Protein AF-A0A0R0DXJ7-F1 (afdb_monomer_lite)

Structure (mmCIF, N/CA/C/O backbone):
data_AF-A0A0R0DXJ7-F1
#
_entry.id   AF-A0A0R0DXJ7-F1
#
loop_
_atom_site.group_PDB
_atom_site.id
_atom_site.type_symbol
_atom_site.label_atom_id
_atom_site.label_alt_id
_atom_site.label_comp_id
_atom_site.label_asym_id
_atom_site.label_entity_id
_atom_site.label_seq_id
_atom_site.pdbx_PDB_ins_code
_atom_site.Cartn_x
_atom_site.Cartn_y
_atom_site.Cartn_z
_atom_site.occupancy
_atom_site.B_iso_or_equiv
_atom_site.auth_seq_id
_atom_site.auth_comp_id
_atom_site.auth_asym_id
_atom_site.auth_atom_id
_atom_site.pdbx_PDB_model_num
ATOM 1 N N . MET A 1 1 ? -21.640 -1.098 2.426 1.00 61.00 1 MET A N 1
ATOM 2 C CA . MET A 1 1 ? -21.192 -2.309 3.149 1.00 61.00 1 MET A CA 1
ATOM 3 C C . MET A 1 1 ? -19.872 -1.947 3.803 1.00 61.00 1 MET A C 1
ATOM 5 O O . MET A 1 1 ? -19.169 -1.134 3.226 1.00 61.00 1 MET A O 1
ATOM 9 N N . GLN A 1 2 ? -19.608 -2.404 5.026 1.00 69.06 2 GLN A N 1
ATOM 10 C CA . GLN A 1 2 ? -18.339 -2.128 5.708 1.00 69.06 2 GLN A CA 1
ATOM 11 C C . GLN A 1 2 ? -17.360 -3.253 5.381 1.00 69.06 2 GLN A C 1
ATOM 13 O O . GLN A 1 2 ? -17.727 -4.419 5.526 1.00 69.06 2 GLN A O 1
ATOM 18 N N . ASP A 1 3 ? -16.153 -2.898 4.949 1.00 81.12 3 ASP A N 1
ATOM 19 C CA . ASP A 1 3 ? -15.062 -3.850 4.759 1.00 81.12 3 ASP A CA 1
ATOM 20 C C . ASP A 1 3 ? -14.463 -4.188 6.128 1.00 81.12 3 ASP A C 1
ATOM 22 O O . ASP A 1 3 ? -13.996 -3.303 6.848 1.00 81.12 3 ASP A O 1
ATOM 26 N N . ASN A 1 4 ? -14.507 -5.463 6.517 1.00 90.81 4 ASN A N 1
ATOM 27 C CA . ASN A 1 4 ? -13.917 -5.907 7.778 1.00 90.81 4 ASN A CA 1
ATOM 28 C C . ASN A 1 4 ? -12.501 -6.422 7.529 1.00 90.81 4 ASN A C 1
ATOM 30 O O . ASN A 1 4 ? -12.321 -7.398 6.803 1.00 90.81 4 ASN A O 1
ATOM 34 N N . ILE A 1 5 ? -11.505 -5.801 8.161 1.00 93.12 5 ILE A N 1
ATOM 35 C CA . ILE A 1 5 ? -10.123 -6.290 8.146 1.00 93.12 5 ILE A CA 1
ATOM 36 C C . ILE A 1 5 ? -10.032 -7.528 9.044 1.00 93.12 5 ILE A C 1
ATOM 38 O O . ILE A 1 5 ? -10.264 -7.448 10.249 1.00 93.12 5 ILE A O 1
ATOM 42 N N . ILE A 1 6 ? -9.671 -8.669 8.458 1.00 95.06 6 ILE A N 1
ATOM 43 C CA . ILE A 1 6 ? -9.474 -9.936 9.176 1.00 95.06 6 ILE A CA 1
ATOM 44 C C . ILE A 1 6 ? -8.008 -10.108 9.580 1.00 95.06 6 ILE A C 1
ATOM 46 O O . ILE A 1 6 ? -7.716 -10.617 10.660 1.00 95.06 6 ILE A O 1
ATOM 50 N N . GLN A 1 7 ? -7.082 -9.716 8.703 1.00 95.62 7 GLN A N 1
ATOM 51 C CA . GLN A 1 7 ? -5.650 -9.931 8.895 1.00 95.62 7 GLN A CA 1
ATOM 52 C C . GLN A 1 7 ? -4.842 -8.789 8.283 1.00 95.62 7 GLN A C 1
ATOM 54 O O . GLN A 1 7 ? -5.202 -8.277 7.227 1.00 95.62 7 GLN A O 1
ATOM 59 N N . ILE A 1 8 ? -3.727 -8.450 8.930 1.00 96.81 8 ILE A N 1
ATOM 60 C CA . ILE A 1 8 ? -2.705 -7.541 8.411 1.00 96.81 8 ILE A CA 1
ATOM 61 C C . ILE A 1 8 ? -1.442 -8.349 8.103 1.00 96.81 8 ILE A C 1
ATOM 63 O O . ILE A 1 8 ? -1.029 -9.188 8.906 1.00 96.81 8 ILE A O 1
ATOM 67 N N . MET A 1 9 ? -0.844 -8.103 6.942 1.00 97.56 9 MET A N 1
ATOM 68 C CA . MET A 1 9 ? 0.380 -8.739 6.458 1.00 97.56 9 MET A CA 1
ATOM 69 C C . MET A 1 9 ? 1.429 -7.665 6.137 1.00 97.56 9 MET A C 1
ATOM 71 O O . MET A 1 9 ? 1.061 -6.569 5.704 1.00 97.56 9 MET A O 1
ATOM 75 N N . PRO A 1 10 ? 2.725 -7.946 6.352 1.00 97.25 10 PRO A N 1
ATOM 76 C CA . PRO A 1 10 ? 3.792 -7.026 5.970 1.00 97.25 10 PRO A CA 1
ATOM 77 C C . PRO A 1 10 ? 3.822 -6.828 4.447 1.00 97.25 10 PRO A C 1
ATOM 79 O O . PRO A 1 10 ? 3.521 -7.757 3.702 1.00 97.25 10 PRO A O 1
ATOM 82 N N . ALA A 1 11 ? 4.206 -5.629 4.010 1.00 97.12 11 ALA A N 1
ATOM 83 C CA . ALA A 1 11 ? 4.279 -5.238 2.598 1.00 97.12 11 ALA A CA 1
ATOM 84 C C . ALA A 1 11 ? 5.635 -4.602 2.236 1.00 97.12 11 ALA A C 1
ATOM 86 O O . ALA A 1 11 ? 5.728 -3.778 1.336 1.00 97.12 11 ALA A O 1
ATOM 87 N N . ALA A 1 12 ? 6.698 -4.954 2.967 1.00 96.12 12 ALA A N 1
ATOM 88 C CA . ALA A 1 12 ? 8.034 -4.445 2.674 1.00 96.12 12 ALA A CA 1
ATOM 89 C C . ALA A 1 12 ? 8.439 -4.806 1.235 1.00 96.12 12 ALA A C 1
ATOM 91 O O . ALA A 1 12 ? 8.279 -5.958 0.834 1.00 96.12 12 ALA A O 1
ATOM 92 N N . GLY A 1 13 ? 8.952 -3.823 0.493 1.00 96.19 13 GLY A N 1
ATOM 93 C CA . GLY A 1 13 ? 9.317 -3.985 -0.917 1.00 96.19 13 GLY A CA 1
ATOM 94 C C . GLY A 1 13 ? 8.147 -3.884 -1.897 1.00 96.19 13 GLY A C 1
ATOM 95 O O . GLY A 1 13 ? 8.338 -4.188 -3.063 1.00 96.19 13 GLY A O 1
ATOM 96 N N . TRP A 1 14 ? 6.955 -3.471 -1.457 1.00 98.12 14 TRP A N 1
ATOM 97 C CA . TRP A 1 14 ? 5.808 -3.236 -2.338 1.00 98.12 14 TRP A CA 1
ATOM 98 C C . TRP A 1 14 ? 5.458 -1.752 -2.414 1.00 98.12 14 TRP A C 1
ATOM 100 O O . TRP A 1 14 ? 5.498 -1.036 -1.407 1.00 98.12 14 TRP A O 1
ATOM 110 N N . VAL A 1 15 ? 5.040 -1.315 -3.598 1.00 97.62 15 VAL A N 1
ATOM 111 C CA . VAL A 1 15 ? 4.574 0.046 -3.878 1.00 97.62 15 VAL A CA 1
ATOM 112 C C . VAL A 1 15 ? 3.186 0.031 -4.511 1.00 97.62 15 VAL A C 1
ATOM 114 O O . VAL A 1 15 ? 2.812 -0.900 -5.223 1.00 97.62 15 VAL A O 1
ATOM 117 N N . ALA A 1 16 ? 2.399 1.060 -4.216 1.00 97.62 16 ALA A N 1
ATOM 118 C CA . ALA A 1 16 ? 1.208 1.415 -4.968 1.00 97.62 16 ALA A CA 1
ATOM 119 C C . ALA A 1 16 ? 1.597 2.476 -6.002 1.00 97.62 16 ALA A C 1
ATOM 121 O O . ALA A 1 16 ? 2.236 3.464 -5.648 1.00 97.62 16 ALA A O 1
ATOM 122 N N . VAL A 1 17 ? 1.218 2.250 -7.253 1.00 96.88 17 VAL A N 1
ATOM 123 C CA . VAL A 1 17 ? 1.507 3.120 -8.394 1.00 96.88 17 VAL A CA 1
ATOM 124 C C . VAL A 1 17 ? 0.286 3.986 -8.677 1.00 96.88 17 VAL A C 1
ATOM 126 O O . VAL A 1 17 ? -0.846 3.483 -8.720 1.00 96.88 17 VAL A O 1
ATOM 129 N N . PHE A 1 18 ? 0.526 5.276 -8.873 1.00 96.38 18 PHE A N 1
ATOM 130 C CA . PHE A 1 18 ? -0.468 6.295 -9.182 1.00 96.38 18 PHE A CA 1
ATOM 131 C C . PHE A 1 18 ? -0.104 7.012 -10.480 1.00 96.38 18 PHE A C 1
ATOM 133 O O . PHE A 1 18 ? 1.072 7.209 -10.750 1.00 96.38 18 PHE A O 1
ATOM 140 N N . ASP A 1 19 ? -1.106 7.412 -11.260 1.00 95.62 19 ASP A N 1
ATOM 141 C CA . ASP A 1 19 ? -0.918 8.251 -12.452 1.00 95.62 19 ASP A CA 1
ATOM 142 C C . ASP A 1 19 ? -1.100 9.731 -12.082 1.00 95.62 19 ASP A C 1
ATOM 144 O O . ASP A 1 19 ? -2.186 10.179 -11.700 1.00 95.62 19 ASP A O 1
ATOM 148 N N . GLU A 1 20 ? -0.031 10.509 -12.162 1.00 91.56 20 GLU A N 1
ATOM 149 C CA . GLU A 1 20 ? -0.048 11.941 -11.891 1.00 91.56 20 GLU A CA 1
ATOM 150 C C . GLU A 1 20 ? 0.252 12.708 -13.182 1.00 91.56 20 GLU A C 1
ATOM 152 O O . GLU A 1 20 ? 1.393 13.007 -13.505 1.00 91.56 20 GLU A O 1
ATOM 157 N N . ASP A 1 21 ? -0.809 13.045 -13.924 1.00 89.12 21 ASP A N 1
ATOM 158 C CA . ASP A 1 21 ? -0.723 13.826 -15.172 1.00 89.12 21 ASP A CA 1
ATOM 159 C C . ASP A 1 21 ? 0.076 13.111 -16.287 1.00 89.12 21 ASP A C 1
ATOM 161 O O . ASP A 1 21 ? 0.726 13.746 -17.117 1.00 89.12 21 ASP A O 1
ATOM 165 N N . GLY A 1 22 ? -0.020 11.777 -16.342 1.00 88.06 22 GLY A N 1
ATOM 166 C CA . GLY A 1 22 ? 0.662 10.936 -17.330 1.00 88.06 22 GLY A CA 1
ATOM 167 C C . GLY A 1 22 ? 2.066 10.476 -16.932 1.00 88.06 22 GLY A C 1
ATOM 168 O O . GLY A 1 22 ? 2.728 9.840 -17.749 1.00 88.06 22 GLY A O 1
ATOM 169 N N . GLU A 1 23 ? 2.506 10.781 -15.709 1.00 89.50 23 GLU A N 1
ATOM 170 C CA . GLU A 1 23 ? 3.715 10.229 -15.095 1.00 89.50 23 GLU A CA 1
ATOM 171 C C . GLU A 1 23 ? 3.329 9.264 -13.965 1.00 89.50 23 GLU A C 1
ATOM 173 O O . GLU A 1 23 ? 2.455 9.567 -13.145 1.00 89.50 23 GLU A O 1
ATOM 178 N N . GLU A 1 24 ? 3.948 8.082 -13.933 1.00 94.19 24 GLU A N 1
ATOM 179 C CA . GLU A 1 24 ? 3.689 7.096 -12.886 1.00 94.19 24 GLU A CA 1
ATOM 180 C C . GLU A 1 24 ? 4.522 7.406 -11.635 1.00 94.19 24 GLU A C 1
ATOM 182 O O . GLU A 1 24 ? 5.733 7.586 -11.691 1.00 94.19 24 GLU A O 1
ATOM 187 N N . SER A 1 25 ? 3.866 7.447 -10.479 1.00 93.38 25 SER A N 1
ATOM 188 C CA . SER A 1 25 ? 4.464 7.775 -9.185 1.00 93.38 25 SER A CA 1
ATOM 189 C C . SER A 1 25 ? 4.228 6.633 -8.202 1.00 93.38 25 SER A C 1
ATOM 191 O O . SER A 1 25 ? 3.096 6.171 -8.011 1.00 93.38 25 SER A O 1
ATOM 193 N N . ALA A 1 26 ? 5.299 6.147 -7.572 1.00 94.88 26 ALA A N 1
ATOM 194 C CA . ALA A 1 26 ? 5.245 5.034 -6.632 1.00 94.88 26 ALA A CA 1
ATOM 195 C C . ALA A 1 26 ? 5.226 5.501 -5.170 1.00 94.88 26 ALA A C 1
ATOM 197 O O . ALA A 1 26 ? 6.082 6.257 -4.707 1.00 94.88 26 ALA A O 1
ATOM 198 N N . GLN A 1 27 ? 4.286 4.963 -4.390 1.00 96.12 27 GLN A N 1
ATOM 199 C CA . GLN A 1 27 ? 4.199 5.174 -2.949 1.00 96.12 27 GLN A CA 1
ATOM 200 C C . GLN A 1 27 ? 4.310 3.853 -2.184 1.00 96.12 27 GLN A C 1
ATOM 202 O O . GLN A 1 27 ? 3.600 2.888 -2.462 1.00 96.12 27 GLN A O 1
ATOM 207 N N . GLY A 1 28 ? 5.166 3.815 -1.162 1.00 97.06 28 GLY A N 1
ATOM 208 C CA . GLY A 1 28 ? 5.383 2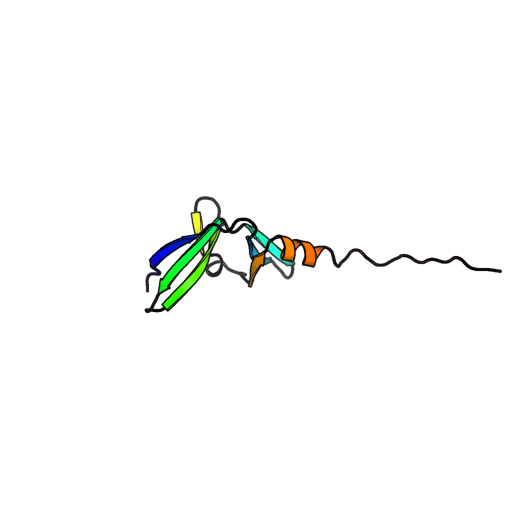.616 -0.350 1.00 97.06 28 GLY A CA 1
ATOM 209 C C . GLY A 1 28 ? 4.113 2.094 0.334 1.00 97.06 28 GLY A C 1
ATOM 210 O O . GLY A 1 28 ? 3.422 2.827 1.050 1.00 97.06 28 GLY A O 1
ATOM 211 N N . VAL A 1 29 ? 3.840 0.797 0.169 1.00 98.06 29 VAL A N 1
ATOM 212 C CA . VAL A 1 29 ? 2.747 0.107 0.864 1.00 98.06 29 VAL A CA 1
ATOM 213 C C . VAL A 1 29 ? 3.168 -0.178 2.303 1.00 98.06 29 VAL A C 1
ATOM 215 O O . VAL A 1 29 ? 4.178 -0.824 2.573 1.00 98.06 29 VAL A O 1
ATOM 218 N N . VAL A 1 30 ? 2.362 0.280 3.259 1.00 97.31 30 VAL A N 1
ATOM 219 C CA . VAL A 1 30 ? 2.629 0.082 4.690 1.00 97.31 30 VAL A CA 1
ATOM 220 C C . VAL A 1 30 ? 2.303 -1.353 5.098 1.00 97.31 30 VAL A C 1
ATOM 222 O O . VAL A 1 30 ? 3.056 -1.992 5.836 1.00 97.31 30 VAL A O 1
ATOM 225 N N . CYS A 1 31 ? 1.164 -1.868 4.636 1.00 97.62 31 CYS A N 1
ATOM 226 C CA . CYS A 1 31 ? 0.747 -3.243 4.874 1.00 97.62 31 CYS A CA 1
ATOM 227 C C . CYS A 1 31 ? -0.318 -3.701 3.874 1.00 97.62 31 CYS A C 1
ATOM 229 O O . CYS A 1 31 ? -0.988 -2.898 3.225 1.00 97.62 31 CYS A O 1
ATOM 231 N N . PHE A 1 32 ? -0.510 -5.015 3.800 1.00 97.94 32 PHE A N 1
ATOM 232 C CA . PHE A 1 32 ? -1.649 -5.617 3.124 1.00 97.94 32 PHE A CA 1
ATOM 233 C C . PHE A 1 32 ? -2.720 -5.999 4.141 1.00 97.94 32 PHE A C 1
ATOM 235 O O . PHE A 1 32 ? -2.431 -6.643 5.151 1.00 97.94 32 PHE A O 1
ATOM 242 N N . ALA A 1 33 ? -3.969 -5.661 3.852 1.00 97.12 33 ALA A N 1
ATOM 243 C CA . ALA A 1 33 ? -5.124 -6.067 4.633 1.00 97.12 33 ALA A CA 1
ATOM 244 C C . ALA A 1 33 ? -5.907 -7.149 3.886 1.00 97.12 33 ALA A C 1
ATOM 246 O O . ALA A 1 33 ? -6.368 -6.932 2.767 1.00 97.12 33 ALA A O 1
ATOM 247 N N . LEU A 1 34 ? -6.103 -8.307 4.519 1.00 96.38 34 LEU A N 1
ATOM 248 C CA . LEU A 1 34 ? -7.122 -9.260 4.088 1.00 96.38 34 LEU A CA 1
ATOM 249 C C . LEU A 1 34 ? -8.472 -8.744 4.580 1.00 96.38 34 LEU A C 1
ATOM 251 O O . LEU A 1 34 ? -8.741 -8.771 5.786 1.00 96.38 34 LEU A O 1
ATOM 255 N N . VAL A 1 35 ? -9.309 -8.282 3.661 1.00 95.00 35 VAL A N 1
ATOM 256 C CA . VAL A 1 35 ? -10.642 -7.765 3.968 1.00 95.00 35 VAL A CA 1
ATOM 257 C C . VAL A 1 35 ? -11.714 -8.767 3.571 1.00 95.00 35 VAL A C 1
ATOM 259 O O . VAL A 1 35 ? -11.551 -9.529 2.619 1.00 95.00 35 VAL A O 1
ATOM 262 N N . GLU A 1 36 ? -12.820 -8.773 4.308 1.00 93.19 36 GLU A N 1
ATOM 263 C CA . GLU A 1 36 ? -14.029 -9.507 3.948 1.00 93.19 36 GLU A CA 1
ATOM 264 C C . GLU A 1 36 ? -15.178 -8.541 3.681 1.00 93.19 36 GLU A C 1
ATOM 266 O O . GLU A 1 36 ? -15.583 -7.768 4.555 1.00 93.19 36 GLU A O 1
ATOM 271 N N . SER A 1 37 ? -15.702 -8.612 2.459 1.00 86.19 37 SER A N 1
ATOM 272 C CA . SER A 1 37 ? -16.794 -7.782 1.965 1.00 86.19 37 SER A CA 1
ATOM 273 C C . SER A 1 37 ? -17.747 -8.632 1.137 1.00 86.19 37 SER A C 1
ATOM 275 O O . SER A 1 37 ? -17.326 -9.420 0.293 1.00 86.19 37 SER A O 1
ATOM 277 N N . ALA A 1 38 ? -19.051 -8.532 1.405 1.00 85.50 38 ALA A N 1
ATOM 278 C CA . ALA A 1 38 ? -20.090 -9.284 0.690 1.00 85.50 38 ALA A CA 1
ATOM 279 C C . ALA A 1 38 ? -19.801 -10.803 0.542 1.00 85.50 38 ALA A C 1
ATOM 281 O O . ALA A 1 38 ? -20.042 -11.386 -0.514 1.00 85.50 38 ALA A O 1
ATOM 282 N N . MET A 1 39 ? -19.291 -11.442 1.607 1.00 82.38 39 MET A N 1
ATOM 283 C CA . MET A 1 39 ? -18.887 -12.865 1.650 1.00 82.38 39 MET A CA 1
ATOM 284 C C . MET A 1 39 ? -17.698 -13.237 0.745 1.00 82.38 39 MET A C 1
ATOM 286 O O . MET A 1 39 ? -17.435 -14.421 0.527 1.00 82.38 39 MET A O 1
ATOM 290 N N . LYS A 1 40 ? -16.965 -12.252 0.227 1.00 89.88 40 LYS A N 1
ATOM 291 C CA . LYS A 1 40 ? -15.707 -12.439 -0.496 1.00 89.88 40 LYS A CA 1
ATOM 292 C C . LYS A 1 40 ? -14.548 -11.943 0.347 1.00 89.88 40 LYS A C 1
ATOM 294 O O . LYS A 1 40 ? -14.711 -11.028 1.148 1.00 89.88 40 LYS A O 1
ATOM 299 N N . ARG A 1 41 ? -13.390 -12.567 0.149 1.00 93.19 41 ARG A N 1
ATOM 300 C CA . ARG A 1 41 ? -12.131 -12.149 0.758 1.00 93.19 41 ARG A CA 1
ATOM 301 C C . ARG A 1 41 ? -11.194 -11.660 -0.323 1.00 93.19 41 ARG A C 1
ATOM 303 O O . ARG A 1 41 ? -11.026 -12.347 -1.328 1.00 93.19 41 ARG A O 1
ATOM 310 N N . GLU A 1 42 ? -10.592 -10.509 -0.093 1.00 94.75 42 GLU A N 1
ATOM 311 C CA . GLU A 1 42 ? -9.629 -9.894 -0.999 1.00 94.75 42 GLU A CA 1
ATOM 312 C C . GLU A 1 42 ? -8.485 -9.274 -0.199 1.00 94.75 42 GLU A C 1
ATOM 314 O O . GLU A 1 42 ? -8.642 -8.925 0.973 1.00 94.75 42 GLU A O 1
ATOM 319 N N . VAL A 1 43 ? -7.313 -9.196 -0.819 1.00 95.50 43 VAL A N 1
ATOM 320 C CA . VAL A 1 43 ? -6.139 -8.552 -0.234 1.00 95.50 43 VAL A CA 1
ATOM 321 C C . VAL A 1 43 ? -6.049 -7.152 -0.817 1.00 95.50 43 VAL A C 1
ATOM 323 O O . VAL A 1 43 ? -6.036 -7.004 -2.035 1.00 95.50 43 VAL A O 1
ATOM 326 N N . ARG A 1 44 ? -5.990 -6.138 0.045 1.00 96.81 44 ARG A N 1
ATOM 327 C CA . ARG A 1 44 ? -5.903 -4.729 -0.354 1.00 96.81 44 ARG A CA 1
ATOM 328 C C . ARG A 1 44 ? -4.666 -4.079 0.240 1.00 96.81 44 ARG A C 1
ATOM 330 O O . ARG A 1 44 ? -4.342 -4.312 1.406 1.00 96.81 44 ARG A O 1
ATOM 337 N N . ALA A 1 45 ? -3.980 -3.275 -0.563 1.00 97.69 45 ALA A N 1
ATOM 338 C CA . ALA A 1 45 ? -2.830 -2.499 -0.122 1.00 97.69 45 ALA A CA 1
ATOM 339 C C . ALA A 1 45 ? -3.284 -1.292 0.698 1.00 97.69 45 ALA A C 1
ATOM 341 O O . ALA A 1 45 ? -4.253 -0.615 0.343 1.00 97.69 45 ALA A O 1
ATOM 342 N N . MET A 1 46 ? -2.574 -1.020 1.788 1.00 97.25 46 MET A N 1
ATOM 343 C CA . MET A 1 46 ? -2.775 0.166 2.605 1.00 97.25 46 MET A CA 1
ATOM 344 C C . MET A 1 46 ? -1.542 1.062 2.555 1.00 97.25 46 MET A C 1
ATOM 346 O O . MET A 1 46 ? -0.416 0.593 2.722 1.00 97.25 46 MET A O 1
ATOM 350 N N . ILE A 1 47 ? -1.770 2.356 2.380 1.00 97.38 47 ILE A N 1
ATOM 351 C CA . ILE A 1 47 ? -0.737 3.392 2.295 1.00 97.38 47 ILE A CA 1
ATOM 352 C C . ILE A 1 47 ? -0.970 4.456 3.364 1.00 97.38 47 ILE A C 1
ATOM 354 O O . ILE A 1 47 ? -2.080 4.602 3.886 1.00 97.38 47 ILE A O 1
ATOM 358 N N . ALA A 1 48 ? 0.094 5.174 3.717 1.00 95.69 48 ALA A N 1
ATOM 359 C CA . ALA A 1 48 ? 0.007 6.317 4.613 1.00 95.69 48 ALA A CA 1
ATOM 360 C C . ALA A 1 48 ? -0.330 7.585 3.818 1.00 95.69 48 ALA A C 1
ATOM 362 O O . ALA A 1 48 ? 0.404 7.961 2.910 1.00 95.69 48 ALA A O 1
ATOM 363 N N . ASP A 1 49 ? -1.400 8.266 4.214 1.00 89.75 49 ASP A N 1
ATOM 364 C CA . ASP A 1 49 ? -1.772 9.595 3.733 1.00 89.75 49 ASP A CA 1
ATOM 365 C C . ASP A 1 49 ? -1.729 10.573 4.914 1.00 89.75 49 ASP A C 1
ATOM 367 O O . ASP A 1 49 ? -2.614 10.617 5.779 1.00 89.75 49 ASP A O 1
ATOM 371 N N . GLY A 1 50 ? -0.612 11.293 5.030 1.00 88.38 50 GLY A N 1
ATOM 372 C CA . GLY A 1 50 ? -0.322 12.149 6.178 1.00 88.38 50 GLY A 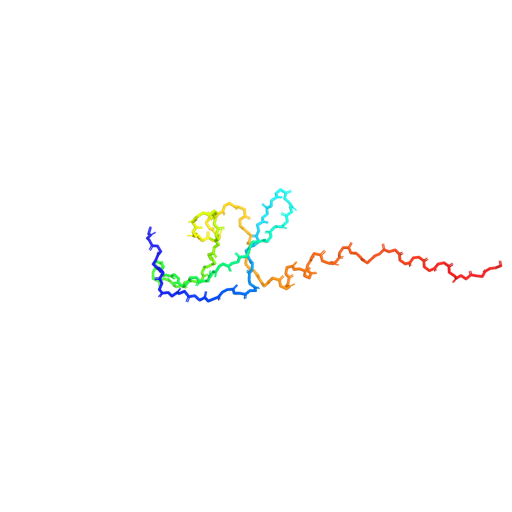CA 1
ATOM 373 C C . GLY A 1 50 ? -0.360 11.386 7.509 1.00 88.38 50 GLY A C 1
ATOM 374 O O . GLY A 1 50 ? 0.537 10.609 7.824 1.00 88.38 50 GLY A O 1
ATOM 375 N N . ALA A 1 51 ? -1.386 11.646 8.325 1.00 90.38 51 ALA A N 1
ATOM 376 C CA . ALA A 1 51 ? -1.577 11.011 9.636 1.00 90.38 51 ALA A CA 1
ATOM 377 C C . ALA A 1 51 ? -2.540 9.808 9.610 1.00 90.38 51 ALA A C 1
ATOM 379 O O . ALA A 1 51 ? -2.841 9.240 10.663 1.00 90.38 51 ALA A O 1
ATOM 380 N N . GLN A 1 52 ? -3.072 9.454 8.440 1.00 93.19 52 GLN A N 1
ATOM 381 C CA . GLN A 1 52 ? -4.052 8.387 8.268 1.00 93.19 52 GLN A CA 1
ATOM 382 C C . GLN A 1 52 ? -3.462 7.243 7.446 1.00 93.19 52 GLN A C 1
ATOM 384 O O . GLN A 1 52 ? -2.531 7.428 6.670 1.00 93.19 52 GLN A O 1
ATOM 389 N N . ILE A 1 53 ? -4.003 6.043 7.642 1.00 94.56 53 ILE A N 1
ATOM 390 C CA . ILE A 1 53 ? -3.688 4.875 6.820 1.00 94.56 53 ILE A CA 1
ATOM 391 C C . ILE A 1 53 ? -4.994 4.431 6.174 1.00 94.56 53 ILE A C 1
ATOM 393 O O . ILE A 1 53 ? -5.987 4.205 6.872 1.00 94.56 53 ILE A O 1
ATOM 397 N N . GLY A 1 54 ? -4.991 4.331 4.850 1.00 94.88 54 GLY A N 1
ATOM 398 C CA . GLY A 1 54 ? -6.165 4.019 4.040 1.00 94.88 54 GLY A CA 1
ATOM 399 C C . GLY A 1 54 ? -5.834 3.042 2.921 1.00 94.88 54 GLY A C 1
ATOM 400 O O . GLY A 1 54 ? -4.671 2.722 2.692 1.00 94.88 54 GLY A O 1
ATOM 401 N N . PHE A 1 55 ? -6.865 2.542 2.242 1.00 95.75 55 PHE A N 1
ATOM 402 C CA . PHE A 1 55 ? -6.680 1.663 1.089 1.00 95.75 55 PHE A CA 1
ATOM 403 C C . PHE A 1 55 ? -6.167 2.455 -0.112 1.00 95.75 55 PHE A C 1
ATOM 405 O O . PHE A 1 55 ? -6.751 3.484 -0.450 1.00 95.75 55 PHE A O 1
ATOM 412 N N . ALA A 1 56 ? -5.122 1.953 -0.770 1.00 96.81 56 ALA A N 1
ATOM 413 C CA . ALA A 1 56 ? -4.547 2.597 -1.949 1.00 96.81 56 ALA A CA 1
ATOM 414 C C . ALA A 1 56 ? -5.574 2.717 -3.084 1.00 96.81 56 ALA A C 1
ATOM 416 O O . ALA A 1 56 ? -5.736 3.785 -3.661 1.00 96.81 56 ALA A O 1
ATOM 417 N N . ASP A 1 57 ? -6.360 1.662 -3.313 1.00 95.00 57 ASP A N 1
ATOM 418 C CA . ASP A 1 57 ? -7.375 1.619 -4.372 1.00 95.00 57 ASP A CA 1
ATOM 419 C C . ASP A 1 57 ? -8.596 2.529 -4.122 1.00 95.00 57 ASP A C 1
ATOM 421 O O . ASP A 1 57 ? -9.448 2.685 -4.995 1.00 95.00 57 ASP A O 1
ATOM 425 N N . ALA A 1 58 ? -8.693 3.143 -2.937 1.00 93.94 58 ALA A N 1
ATOM 426 C CA . ALA A 1 58 ? -9.718 4.137 -2.633 1.00 93.94 58 ALA A CA 1
ATOM 427 C C . ALA A 1 58 ? -9.282 5.577 -2.960 1.00 93.94 58 ALA A C 1
ATOM 429 O O . ALA A 1 58 ? -10.122 6.481 -2.921 1.00 93.94 58 ALA A O 1
ATOM 430 N N . LEU A 1 59 ? -7.995 5.806 -3.242 1.00 93.38 59 LEU A N 1
ATOM 431 C CA . LEU A 1 59 ? -7.474 7.114 -3.627 1.00 93.38 59 LEU A CA 1
ATOM 432 C C . LEU A 1 59 ? -7.665 7.368 -5.131 1.00 93.38 59 LEU A C 1
ATOM 434 O O . LEU A 1 59 ? -7.722 6.420 -5.920 1.00 93.38 59 LEU A O 1
ATOM 438 N N . PRO A 1 60 ? -7.786 8.643 -5.546 1.00 92.62 60 PRO A N 1
ATOM 439 C CA . PRO A 1 60 ? -7.798 8.983 -6.962 1.00 92.62 60 PRO A CA 1
ATOM 440 C C . PRO A 1 60 ? -6.499 8.530 -7.633 1.00 92.62 60 PRO A C 1
ATOM 442 O O . PRO A 1 60 ? -5.455 8.451 -6.992 1.00 92.62 60 PRO A O 1
ATOM 445 N N . ASN A 1 61 ? -6.589 8.262 -8.933 1.00 94.12 61 ASN A N 1
ATOM 446 C CA . ASN A 1 61 ? -5.456 7.939 -9.798 1.00 94.12 61 ASN A CA 1
ATOM 447 C C . ASN A 1 61 ? -4.674 6.666 -9.445 1.00 94.12 61 ASN A C 1
ATOM 449 O O . ASN A 1 61 ? -3.611 6.435 -10.008 1.00 94.12 61 ASN A O 1
ATOM 453 N N . PHE A 1 62 ? -5.184 5.820 -8.548 1.00 96.81 62 PHE A N 1
ATOM 454 C CA . PHE A 1 62 ? -4.587 4.515 -8.296 1.00 96.81 62 PHE A CA 1
ATOM 455 C C . PHE A 1 62 ? -4.589 3.656 -9.569 1.00 96.81 62 PHE A C 1
ATOM 457 O O . PHE A 1 62 ? -5.639 3.455 -10.186 1.00 96.81 62 PHE A O 1
ATOM 464 N N . VAL A 1 63 ? -3.424 3.110 -9.916 1.00 96.12 63 VAL A N 1
ATOM 465 C CA . VAL A 1 63 ? -3.233 2.254 -11.091 1.00 96.12 63 VAL A CA 1
ATOM 466 C C . VAL A 1 63 ? -3.088 0.799 -10.666 1.00 96.12 63 VAL A C 1
ATOM 468 O O . VAL A 1 63 ? -3.909 -0.048 -11.030 1.00 96.12 63 VAL A O 1
ATOM 471 N N . ARG A 1 64 ? -2.031 0.491 -9.905 1.00 96.38 64 ARG A N 1
ATOM 472 C CA . ARG A 1 64 ? -1.658 -0.886 -9.556 1.00 96.38 64 ARG A CA 1
ATOM 473 C C . ARG A 1 64 ? -0.829 -0.966 -8.279 1.00 96.38 64 ARG A C 1
ATOM 475 O O . ARG A 1 64 ? -0.424 0.039 -7.710 1.00 96.38 64 ARG A O 1
ATOM 482 N N . VAL A 1 65 ? -0.600 -2.192 -7.820 1.00 97.50 65 VAL A N 1
ATOM 483 C CA . VAL A 1 65 ? 0.377 -2.513 -6.774 1.00 97.50 65 VAL A CA 1
ATOM 484 C C . VAL A 1 65 ? 1.386 -3.477 -7.371 1.00 97.50 65 VAL A C 1
ATOM 486 O O . VAL A 1 65 ? 0.980 -4.459 -7.996 1.00 97.50 65 VAL A O 1
ATOM 489 N N . GLN A 1 66 ? 2.669 -3.217 -7.153 1.00 96.75 66 GLN A N 1
ATOM 490 C CA . GLN A 1 66 ? 3.762 -4.059 -7.631 1.00 96.75 66 GLN A CA 1
ATOM 491 C C . GLN A 1 66 ? 4.947 -4.048 -6.667 1.00 96.75 66 GLN A C 1
ATOM 493 O O . GLN A 1 66 ? 4.941 -3.329 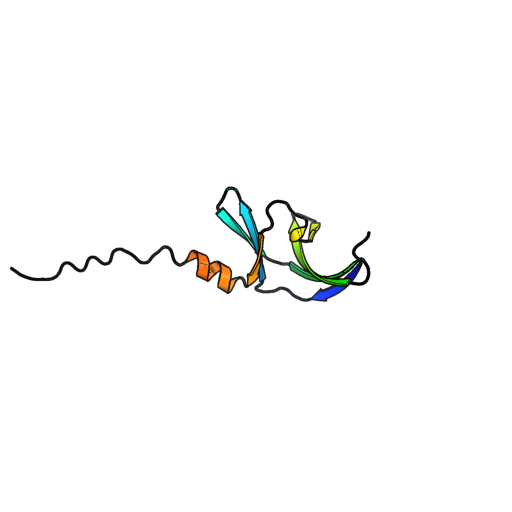-5.663 1.00 96.75 66 GLN A O 1
ATOM 498 N N . GLU A 1 67 ? 5.937 -4.890 -6.946 1.00 97.00 67 GLU A N 1
ATOM 499 C CA . GLU A 1 67 ? 7.204 -4.880 -6.221 1.00 97.00 67 GLU A CA 1
ATOM 500 C C . GLU A 1 67 ? 8.003 -3.621 -6.584 1.00 97.00 67 GLU A C 1
ATOM 502 O O . GLU A 1 67 ? 7.972 -3.174 -7.727 1.00 97.00 67 GLU A O 1
ATOM 507 N N . LEU A 1 68 ? 8.682 -3.038 -5.593 1.00 94.56 68 LEU A N 1
ATOM 508 C CA . LEU A 1 68 ? 9.491 -1.828 -5.754 1.00 94.56 68 LEU A CA 1
ATOM 509 C C . LEU A 1 68 ? 10.591 -2.037 -6.798 1.00 94.56 68 LEU A C 1
ATOM 511 O O . LEU A 1 68 ? 10.732 -1.204 -7.678 1.00 94.56 68 LEU A O 1
ATOM 515 N N . ASP A 1 69 ? 11.285 -3.173 -6.724 1.00 93.38 69 ASP A N 1
ATOM 516 C CA . ASP A 1 69 ? 12.375 -3.546 -7.638 1.00 93.38 69 ASP A CA 1
ATOM 517 C C . ASP A 1 69 ? 11.903 -3.495 -9.101 1.00 93.38 69 ASP A C 1
ATOM 519 O O . ASP A 1 69 ? 12.495 -2.815 -9.926 1.00 93.38 69 ASP A O 1
ATOM 523 N N . ALA A 1 70 ? 10.733 -4.082 -9.379 1.00 91.88 70 ALA A N 1
ATOM 524 C CA . ALA A 1 70 ? 10.138 -4.066 -10.712 1.00 91.88 70 ALA A CA 1
ATOM 525 C C . ALA A 1 70 ? 9.713 -2.662 -11.176 1.00 91.88 70 ALA A C 1
ATOM 527 O O . ALA A 1 70 ? 9.715 -2.401 -12.369 1.00 91.88 70 ALA A O 1
ATOM 528 N N . PHE A 1 71 ? 9.310 -1.770 -10.261 1.00 91.31 71 PHE A N 1
ATOM 529 C CA . PHE A 1 71 ? 8.997 -0.379 -10.615 1.00 91.31 71 PHE A CA 1
ATOM 530 C C . PHE A 1 71 ? 10.261 0.415 -10.952 1.00 91.31 71 PHE A C 1
ATOM 532 O O . PHE A 1 71 ? 10.249 1.192 -11.894 1.00 91.31 71 PHE A O 1
ATOM 539 N N . GLU A 1 72 ? 11.340 0.211 -10.194 1.00 88.31 72 GLU A N 1
ATOM 540 C CA . GLU A 1 72 ? 12.628 0.863 -10.445 1.00 88.31 72 GLU A CA 1
ATOM 541 C C . GLU A 1 72 ? 13.264 0.354 -11.753 1.00 88.31 72 GLU A C 1
ATOM 543 O O . GLU A 1 72 ? 13.787 1.154 -12.517 1.00 88.31 72 GLU A O 1
ATOM 548 N N . GLU A 1 73 ? 13.150 -0.942 -12.068 1.00 84.06 73 GLU A N 1
ATOM 549 C CA . GLU A 1 73 ? 13.612 -1.499 -13.351 1.00 84.06 73 GLU A CA 1
ATOM 550 C C . GLU A 1 73 ? 12.860 -0.929 -14.571 1.00 84.06 73 GLU A C 1
ATOM 552 O O . GLU A 1 73 ? 13.466 -0.768 -15.626 1.00 84.06 73 GLU A O 1
ATOM 557 N N . GLU A 1 74 ? 11.563 -0.616 -14.448 1.00 74.75 74 GLU A N 1
ATOM 558 C CA . GLU A 1 74 ? 10.769 -0.007 -15.532 1.00 74.75 74 GLU A CA 1
ATOM 559 C C . GLU A 1 74 ? 11.185 1.451 -15.836 1.00 74.75 74 GLU A C 1
ATOM 561 O O . GLU A 1 74 ? 10.949 1.921 -16.947 1.00 74.75 74 GLU A O 1
ATOM 566 N N . ASP A 1 75 ? 11.805 2.157 -14.882 1.00 64.94 75 ASP A N 1
ATOM 567 C CA . ASP A 1 75 ? 12.247 3.559 -15.026 1.00 64.94 75 ASP A CA 1
ATOM 568 C C . ASP A 1 75 ? 13.654 3.670 -15.663 1.00 64.94 75 ASP A C 1
ATOM 570 O O . ASP A 1 75 ? 13.983 4.671 -16.295 1.00 64.94 75 ASP A O 1
ATOM 574 N N . ASP A 1 76 ? 14.477 2.618 -15.552 1.00 59.62 76 ASP A N 1
ATOM 575 C CA . ASP A 1 76 ? 15.874 2.570 -16.028 1.00 59.62 76 ASP A CA 1
ATOM 576 C C . ASP A 1 76 ? 16.019 2.216 -17.534 1.00 59.62 76 ASP A C 1
ATOM 578 O O . ASP A 1 76 ? 17.121 2.262 -18.083 1.00 59.62 76 ASP A O 1
ATOM 582 N N . GLU A 1 77 ? 14.936 1.883 -18.254 1.00 55.50 77 GLU A N 1
ATOM 583 C CA . GLU A 1 77 ? 14.986 1.544 -19.697 1.00 55.50 77 GLU A CA 1
ATOM 584 C C . GLU A 1 77 ? 15.144 2.767 -20.643 1.00 55.50 77 GLU A C 1
ATOM 586 O O . GLU A 1 77 ? 15.194 2.598 -21.864 1.00 55.50 77 GLU A O 1
ATOM 591 N N . ASP A 1 78 ? 15.290 3.989 -20.114 1.00 53.94 78 ASP A N 1
ATOM 592 C CA . ASP A 1 78 ? 15.408 5.248 -20.880 1.00 53.94 78 ASP 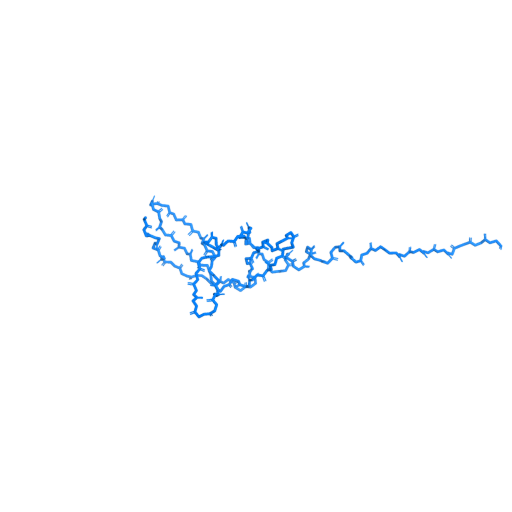A CA 1
ATOM 593 C C .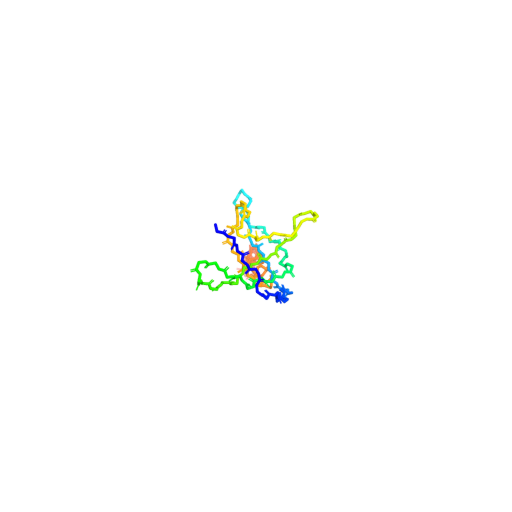 ASP A 1 78 ? 16.849 5.829 -20.965 1.00 53.94 78 ASP A C 1
ATOM 595 O O . ASP A 1 78 ? 17.024 6.995 -21.329 1.00 53.94 78 ASP A O 1
ATOM 599 N N . GLU A 1 79 ? 17.910 5.053 -20.675 1.00 51.72 79 GLU A N 1
ATOM 600 C CA . GLU A 1 79 ? 19.308 5.552 -20.728 1.00 51.72 79 GLU A CA 1
ATOM 601 C C . GLU A 1 79 ? 20.321 4.694 -21.528 1.00 51.72 79 GLU A C 1
ATOM 603 O O . GLU A 1 79 ? 21.521 4.755 -21.272 1.00 51.72 79 GLU A O 1
ATOM 608 N N . GLU A 1 80 ? 19.900 3.951 -22.564 1.00 55.50 80 GLU A N 1
ATOM 609 C CA . GLU A 1 80 ? 20.843 3.343 -23.529 1.00 55.50 80 GLU A CA 1
ATOM 610 C C . GLU A 1 80 ? 20.559 3.732 -24.985 1.00 55.50 80 GLU A C 1
ATOM 612 O O . GLU A 1 80 ? 19.904 3.024 -25.753 1.00 55.50 80 GLU A O 1
ATOM 617 N N . GLY A 1 81 ? 21.137 4.853 -25.410 1.00 56.53 81 GLY A N 1
ATOM 618 C CA . GLY A 1 81 ? 21.293 5.125 -26.831 1.00 56.53 81 GLY A CA 1
ATOM 619 C C . GLY A 1 81 ? 21.987 6.441 -27.107 1.00 56.53 81 GLY A C 1
ATOM 620 O O . GLY A 1 81 ? 21.282 7.425 -27.242 1.00 56.53 81 GLY A O 1
ATOM 621 N N . GLU A 1 82 ? 23.325 6.430 -27.186 1.00 52.59 82 GLU A N 1
ATOM 622 C CA . GLU A 1 82 ? 24.162 7.047 -28.243 1.00 52.59 82 GLU A CA 1
ATOM 623 C C . GLU A 1 82 ? 25.637 6.592 -28.052 1.00 52.59 82 GLU A C 1
ATOM 625 O O . GLU A 1 82 ? 26.509 7.384 -27.697 1.00 52.59 82 GLU A O 1
ATOM 630 N N . GLU A 1 83 ? 25.943 5.304 -28.275 1.00 54.50 83 GLU A N 1
ATOM 631 C CA . GLU A 1 83 ? 27.308 4.884 -28.651 1.00 54.50 83 GLU A CA 1
ATOM 632 C C . GLU A 1 83 ? 27.421 4.935 -30.184 1.00 54.50 83 GLU A C 1
ATOM 634 O O . GLU A 1 83 ? 27.263 3.927 -30.869 1.00 54.50 83 GLU A O 1
ATOM 639 N N . ASP A 1 84 ? 27.656 6.127 -30.745 1.00 50.31 84 ASP A N 1
ATOM 640 C CA . ASP A 1 84 ? 28.158 6.244 -32.121 1.00 50.31 84 ASP A CA 1
ATOM 641 C C . ASP A 1 84 ? 29.675 5.970 -32.099 1.00 50.31 84 ASP A C 1
ATOM 643 O O . ASP A 1 84 ? 30.516 6.858 -31.919 1.00 50.31 84 ASP A O 1
ATOM 647 N N . GLU A 1 8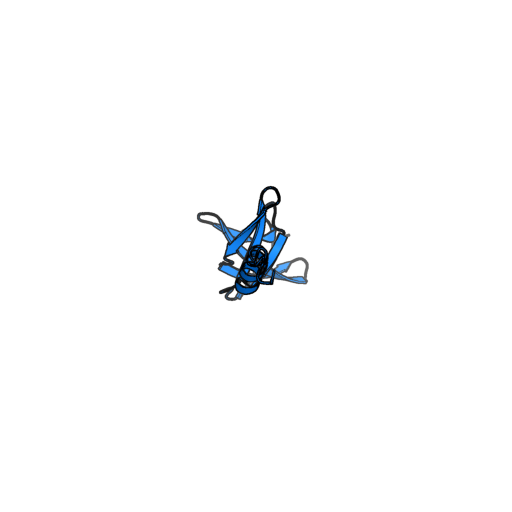5 ? 30.016 4.684 -32.210 1.00 57.12 85 GLU A N 1
ATOM 648 C CA . GLU A 1 85 ? 31.334 4.198 -32.615 1.00 57.12 85 GLU A CA 1
ATOM 649 C C . GLU A 1 85 ? 31.590 4.574 -34.088 1.00 57.12 85 GLU A C 1
ATOM 651 O O . GLU A 1 85 ? 31.412 3.763 -34.994 1.00 57.12 85 GLU A O 1
ATOM 656 N N . ASP A 1 86 ? 32.051 5.798 -34.345 1.00 53.34 86 ASP A N 1
ATOM 657 C CA . ASP A 1 86 ? 32.706 6.143 -35.615 1.00 53.34 86 ASP A CA 1
ATOM 658 C C . ASP A 1 86 ? 34.228 5.927 -35.486 1.00 53.34 86 ASP A C 1
ATOM 660 O O . ASP A 1 86 ? 35.027 6.864 -35.385 1.00 53.34 86 ASP A O 1
ATOM 664 N N . GLU A 1 87 ? 34.642 4.659 -35.496 1.00 62.12 87 GLU A N 1
ATOM 665 C CA . GLU A 1 87 ? 35.980 4.244 -35.931 1.00 62.12 87 GLU A CA 1
ATOM 666 C C . GLU A 1 87 ? 35.802 3.365 -37.179 1.00 62.12 87 GLU A C 1
ATOM 668 O O . GLU A 1 87 ? 35.338 2.237 -37.071 1.00 62.12 87 GLU A O 1
ATOM 673 N N . ASP A 1 88 ? 36.071 3.917 -38.373 1.00 55.66 88 ASP A N 1
ATOM 674 C CA . ASP A 1 88 ? 36.970 3.284 -39.355 1.00 55.66 88 ASP A CA 1
ATOM 675 C C . ASP A 1 88 ? 37.202 4.138 -40.633 1.00 55.66 88 ASP A C 1
ATOM 677 O O . ASP A 1 88 ? 36.297 4.479 -41.393 1.00 55.66 88 ASP A O 1
ATOM 681 N N . GLU A 1 89 ? 38.492 4.411 -40.863 1.00 53.91 89 GLU A N 1
ATOM 682 C CA . GLU A 1 89 ? 39.229 4.302 -42.137 1.00 53.91 89 GLU A CA 1
ATOM 683 C C . GLU A 1 89 ? 38.904 5.193 -43.364 1.00 53.91 89 GLU A C 1
ATOM 685 O O . GLU A 1 89 ? 38.070 4.861 -44.208 1.00 53.91 89 GLU A O 1
ATOM 690 N N . ALA A 1 90 ? 39.755 6.219 -43.584 1.00 49.12 90 ALA A N 1
ATOM 691 C CA . ALA A 1 90 ? 40.452 6.478 -44.869 1.00 49.12 90 ALA A CA 1
ATOM 692 C C . ALA A 1 90 ? 41.609 7.495 -44.754 1.00 49.12 90 ALA A C 1
ATOM 694 O O . ALA A 1 90 ? 41.383 8.619 -44.252 1.00 49.12 90 ALA A O 1
#

Sequence (90 aa):
MQDNIIQIMPAAGWVAVFDEDGEESAQGVVCFALVESAMKREVRAMIADGAQIGFADALPNFVRVQELDAFEEEDDEDEEGEEDEDEDEA

Secondary structure (DSSP, 8-state):
-PPEEEEEEE-TTEEEEEEETTEEEEEEEEEEEEEEETTEEEEEEEEEETTEEEEGGGSTTEEEEEEHHHHHHHHGGGS-----------

Radius of gyration: 19.75 Å; chains: 1; bounding box: 62×27×54 Å

Organism: NCBI:txid128780

Foldseek 3Di:
DDKDFPDKAAQPQKWWWFQDPNDIDTAGFRIWTFTADPNDTDIFTWGDDPPDIDTQVVDPRTDDMDGNVVVVVVVPPPPDDDPPPPDDDD

pLDDT: mean 86.29, std 15.59, range [49.12, 98.12]